Protein AF-A0A7W4E5S3-F1 (afdb_monomer_lite)

pLDDT: mean 80.12, std 14.37, range [38.47, 94.19]

Structure (mmCIF, N/CA/C/O backbone):
data_AF-A0A7W4E5S3-F1
#
_entry.id   AF-A0A7W4E5S3-F1
#
loop_
_atom_site.group_PDB
_atom_site.id
_atom_site.type_symbol
_atom_site.label_atom_id
_atom_site.label_alt_id
_atom_site.label_comp_id
_atom_site.label_asym_id
_atom_site.label_entity_id
_atom_site.label_seq_id
_atom_site.pdbx_PDB_ins_code
_atom_site.Cartn_x
_atom_site.Cartn_y
_atom_site.Cartn_z
_atom_site.occupancy
_atom_s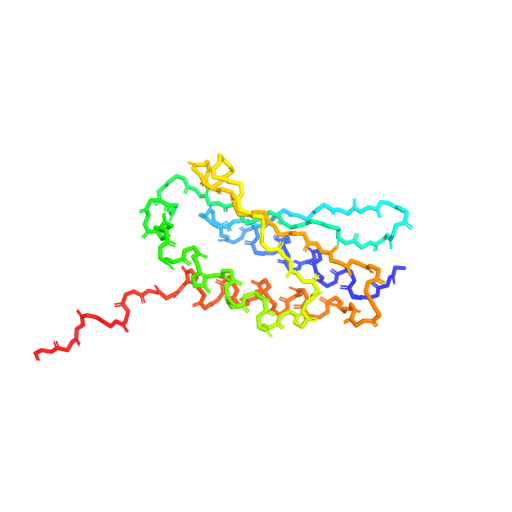ite.B_iso_or_equiv
_atom_site.auth_seq_id
_atom_site.auth_comp_id
_atom_site.auth_asym_id
_atom_site.auth_atom_id
_atom_site.pdbx_PDB_model_num
ATOM 1 N N . MET A 1 1 ? 9.462 -10.265 -19.661 1.00 44.00 1 MET A N 1
ATOM 2 C CA . MET A 1 1 ? 8.918 -9.823 -18.360 1.00 44.00 1 MET A CA 1
ATOM 3 C C . MET A 1 1 ? 10.089 -9.362 -17.515 1.00 44.00 1 MET A C 1
ATOM 5 O O . MET A 1 1 ? 11.075 -10.081 -17.459 1.00 44.00 1 MET A O 1
ATOM 9 N N . ILE A 1 2 ? 10.035 -8.150 -16.966 1.00 47.81 2 ILE A N 1
ATOM 10 C CA . ILE A 1 2 ? 11.090 -7.623 -16.090 1.00 47.81 2 ILE A CA 1
ATOM 11 C C . ILE A 1 2 ? 10.955 -8.375 -14.759 1.00 47.81 2 ILE A C 1
ATOM 13 O O . ILE A 1 2 ? 9.898 -8.299 -14.143 1.00 47.81 2 ILE A O 1
ATOM 17 N N . GLU A 1 3 ? 11.977 -9.116 -14.326 1.00 49.91 3 GLU A N 1
ATOM 18 C CA . GLU A 1 3 ? 11.934 -9.990 -13.132 1.00 49.91 3 GLU A CA 1
ATOM 19 C C . GLU A 1 3 ? 11.361 -9.310 -11.873 1.00 49.91 3 GLU A C 1
ATOM 21 O O . GLU A 1 3 ? 10.704 -9.955 -11.059 1.00 49.91 3 GLU A O 1
ATOM 26 N N . GLY A 1 4 ? 11.526 -7.988 -11.741 1.00 55.81 4 GLY A N 1
ATOM 27 C CA . GLY A 1 4 ? 11.006 -7.219 -10.610 1.00 55.81 4 GLY A CA 1
ATOM 28 C C . GLY A 1 4 ? 9.475 -7.108 -10.521 1.00 55.81 4 GLY A C 1
ATOM 29 O O . GLY A 1 4 ? 8.955 -7.081 -9.410 1.00 55.81 4 GLY A O 1
ATOM 30 N N . THR A 1 5 ? 8.733 -7.067 -11.637 1.00 57.62 5 THR A N 1
ATOM 31 C CA . THR A 1 5 ? 7.255 -6.986 -11.583 1.00 57.62 5 THR A CA 1
ATOM 32 C C . THR A 1 5 ? 6.609 -8.335 -11.285 1.00 57.62 5 THR A C 1
ATOM 34 O O . THR A 1 5 ? 5.571 -8.386 -10.630 1.00 57.62 5 THR A O 1
ATOM 37 N N . ALA A 1 6 ? 7.249 -9.438 -11.688 1.00 61.41 6 ALA A N 1
ATOM 38 C CA . ALA A 1 6 ? 6.808 -10.782 -11.318 1.00 61.41 6 ALA A CA 1
ATOM 39 C C . ALA A 1 6 ? 6.891 -11.003 -9.798 1.00 61.41 6 ALA A C 1
ATOM 41 O O . ALA A 1 6 ? 5.990 -11.600 -9.217 1.00 61.41 6 ALA A O 1
ATOM 42 N N . ASN A 1 7 ? 7.927 -10.469 -9.141 1.00 77.38 7 ASN A N 1
ATOM 43 C CA . ASN A 1 7 ? 8.083 -10.576 -7.690 1.00 77.38 7 ASN A CA 1
ATOM 44 C C . ASN A 1 7 ? 7.001 -9.786 -6.929 1.00 77.38 7 ASN A C 1
ATOM 46 O O . ASN A 1 7 ? 6.364 -10.322 -6.026 1.00 77.38 7 ASN A O 1
ATOM 50 N N . LEU A 1 8 ? 6.716 -8.549 -7.349 1.00 83.94 8 LEU A N 1
ATOM 51 C CA . LEU A 1 8 ? 5.702 -7.711 -6.703 1.00 83.94 8 LEU A CA 1
ATOM 52 C C . LEU A 1 8 ? 4.280 -8.287 -6.837 1.00 83.94 8 LEU A C 1
ATOM 54 O O . LEU A 1 8 ? 3.552 -8.374 -5.850 1.00 83.94 8 LEU A O 1
ATOM 58 N N . ASN A 1 9 ? 3.903 -8.740 -8.035 1.00 85.88 9 ASN A N 1
ATOM 59 C CA . ASN A 1 9 ? 2.601 -9.374 -8.257 1.00 85.88 9 ASN A CA 1
ATOM 60 C C . ASN A 1 9 ? 2.463 -10.688 -7.473 1.00 85.88 9 ASN A C 1
ATOM 62 O O . ASN A 1 9 ? 1.417 -10.942 -6.877 1.00 85.88 9 ASN A O 1
ATOM 66 N N . ASN A 1 10 ? 3.526 -11.499 -7.412 1.00 88.00 10 ASN A N 1
ATOM 67 C CA . ASN A 1 10 ? 3.538 -12.721 -6.607 1.00 88.00 10 ASN A CA 1
ATOM 68 C C . ASN A 1 10 ? 3.417 -12.426 -5.108 1.00 88.00 10 ASN A C 1
ATOM 70 O O . ASN A 1 10 ? 2.708 -13.146 -4.407 1.00 88.00 10 ASN A O 1
ATOM 74 N N . PHE A 1 11 ? 4.082 -11.380 -4.611 1.00 87.81 11 PHE A N 1
ATOM 75 C CA . PHE A 1 11 ? 3.945 -10.937 -3.226 1.00 87.81 11 PHE A CA 1
ATOM 76 C C . PHE A 1 11 ? 2.493 -10.582 -2.907 1.00 87.81 11 PHE A C 1
ATOM 78 O O . PHE A 1 11 ? 1.914 -11.165 -1.992 1.00 87.81 11 PHE A O 1
ATOM 85 N N . VAL A 1 12 ? 1.882 -9.698 -3.703 1.00 90.44 12 VAL A N 1
ATOM 86 C CA . VAL A 1 12 ? 0.495 -9.262 -3.486 1.00 90.44 12 VAL A CA 1
ATOM 87 C C . VAL A 1 12 ? -0.476 -10.434 -3.575 1.00 90.44 12 VAL A C 1
ATOM 89 O O . VAL A 1 12 ? -1.349 -10.567 -2.720 1.00 90.44 12 VAL A O 1
ATOM 92 N N . TYR A 1 13 ? -0.296 -11.330 -4.548 1.00 91.19 13 TYR A N 1
ATOM 93 C CA . TYR A 1 13 ? -1.105 -12.541 -4.662 1.00 91.19 13 TYR A CA 1
ATOM 94 C C . TYR A 1 13 ? -1.000 -13.418 -3.406 1.00 91.19 13 TYR A C 1
ATOM 96 O O . TYR A 1 13 ? -2.013 -13.754 -2.793 1.00 91.19 13 TYR A O 1
ATOM 104 N N . ASN A 1 14 ? 0.223 -13.744 -2.977 1.00 89.06 14 ASN A N 1
ATOM 105 C CA . ASN A 1 14 ? 0.455 -14.600 -1.815 1.00 89.06 14 ASN A CA 1
ATOM 106 C C . ASN A 1 14 ? -0.061 -13.972 -0.515 1.00 89.06 14 ASN A C 1
ATOM 108 O O . ASN A 1 14 ? -0.652 -14.677 0.305 1.00 89.06 14 ASN A O 1
ATOM 112 N N . TRP A 1 15 ? 0.136 -12.663 -0.337 1.00 89.50 15 TRP A N 1
ATOM 113 C CA . TRP A 1 15 ? -0.408 -11.905 0.785 1.00 89.50 15 TRP A CA 1
ATOM 114 C C . TRP A 1 15 ? -1.938 -11.985 0.792 1.00 89.50 15 TRP A C 1
ATOM 116 O O . TRP A 1 15 ? -2.553 -12.460 1.749 1.00 89.50 15 TRP A O 1
ATOM 126 N N . ASN A 1 16 ? -2.569 -11.623 -0.323 1.00 91.94 16 ASN A N 1
ATOM 127 C CA . ASN A 1 16 ? -4.020 -11.614 -0.438 1.00 91.94 16 ASN A CA 1
ATOM 128 C C . ASN A 1 16 ? -4.640 -13.010 -0.284 1.00 91.94 16 ASN A C 1
ATOM 130 O O . ASN A 1 16 ? -5.786 -13.107 0.139 1.00 91.94 16 ASN A O 1
ATOM 134 N N . CYS A 1 17 ? -3.937 -14.101 -0.585 1.00 89.31 17 CYS A N 1
ATOM 135 C CA . CYS A 1 17 ? -4.440 -15.447 -0.299 1.00 89.31 17 CYS A CA 1
ATOM 136 C C . CYS A 1 17 ? -4.423 -15.803 1.197 1.00 89.31 17 CYS A C 1
ATOM 138 O O . CYS A 1 17 ? -5.211 -16.644 1.621 1.00 89.31 17 CYS A O 1
ATOM 140 N N . ARG A 1 18 ? -3.531 -15.198 1.991 1.00 87.06 18 ARG A N 1
ATOM 141 C CA . ARG A 1 18 ? -3.310 -15.546 3.407 1.00 87.06 18 ARG A CA 1
ATOM 142 C C . ARG A 1 18 ? -4.015 -14.617 4.391 1.00 87.06 18 ARG A C 1
ATOM 144 O O . ARG A 1 18 ? -4.333 -15.047 5.494 1.00 87.06 18 ARG A O 1
ATOM 151 N N . HIS A 1 19 ? -4.275 -13.372 4.002 1.00 85.88 19 HIS A N 1
ATOM 152 C CA . HIS A 1 19 ? -4.790 -12.339 4.901 1.00 85.88 19 HIS A CA 1
ATOM 153 C C . HIS A 1 19 ? -6.146 -11.851 4.424 1.00 85.88 19 HIS A C 1
ATOM 155 O O . HIS A 1 19 ? -6.244 -11.380 3.301 1.00 85.88 19 HIS A O 1
ATOM 161 N N . ASN A 1 20 ? -7.195 -11.947 5.243 1.00 84.06 20 ASN A N 1
ATOM 162 C CA . ASN A 1 20 ? -8.548 -11.522 4.851 1.00 84.06 20 ASN A CA 1
ATOM 163 C C . ASN A 1 20 ? -8.871 -10.073 5.217 1.00 84.06 20 ASN A C 1
ATOM 165 O O . ASN A 1 20 ? -9.755 -9.485 4.604 1.00 84.06 20 ASN A O 1
ATOM 169 N N . GLU A 1 21 ? -8.138 -9.508 6.172 1.00 85.75 21 GLU A N 1
ATOM 170 C CA . GLU A 1 21 ? -8.460 -8.218 6.784 1.00 85.75 21 GLU A CA 1
ATOM 171 C C . GLU A 1 21 ? -7.716 -7.033 6.171 1.00 85.75 21 GLU A C 1
ATOM 173 O O . GLU A 1 21 ? -8.211 -5.911 6.252 1.00 85.75 21 GLU A O 1
ATOM 178 N N . LEU A 1 22 ? -6.566 -7.302 5.543 1.00 88.25 22 LEU A N 1
ATOM 179 C CA . LEU A 1 22 ? -5.705 -6.343 4.859 1.00 88.25 22 LEU A CA 1
ATOM 180 C C . LEU A 1 22 ? -5.327 -6.906 3.489 1.00 88.25 22 LEU A C 1
ATOM 182 O O . LEU A 1 22 ? -4.711 -7.972 3.406 1.00 88.25 22 LEU A O 1
ATOM 186 N N . LYS A 1 23 ? -5.678 -6.197 2.419 1.00 91.38 23 LYS A N 1
ATOM 187 C CA . LYS A 1 23 ? -5.387 -6.588 1.035 1.00 91.38 23 LYS A CA 1
ATOM 188 C C . LYS A 1 23 ? -4.667 -5.466 0.301 1.00 91.38 23 LYS A C 1
ATOM 190 O O . LYS A 1 23 ? -4.896 -4.290 0.578 1.00 91.38 23 LYS A O 1
ATOM 195 N N . PHE A 1 24 ? -3.875 -5.842 -0.694 1.00 93.81 24 PHE A N 1
ATOM 196 C CA . PHE A 1 24 ? -3.294 -4.904 -1.651 1.00 93.81 24 PHE A CA 1
ATOM 197 C C . PHE A 1 24 ? -3.932 -5.076 -3.027 1.00 93.81 24 PHE A C 1
ATOM 199 O O . PHE A 1 24 ? -4.156 -6.203 -3.471 1.00 93.81 24 PHE A O 1
ATOM 206 N N . ASP A 1 25 ? -4.195 -3.971 -3.713 1.00 93.44 25 ASP A N 1
ATOM 207 C CA . ASP A 1 25 ? -4.592 -3.957 -5.122 1.00 93.44 25 ASP A CA 1
ATOM 208 C C . ASP A 1 25 ? -3.576 -3.139 -5.922 1.00 93.44 25 ASP A C 1
ATOM 210 O O . ASP A 1 25 ? -3.275 -2.003 -5.560 1.00 93.44 25 ASP A O 1
ATOM 214 N N . LEU A 1 26 ? -3.025 -3.720 -6.987 1.00 92.38 26 LEU A N 1
ATOM 215 C CA . LEU A 1 26 ? -2.047 -3.065 -7.853 1.00 92.38 26 LEU A CA 1
ATOM 216 C C . LEU A 1 26 ? -2.723 -2.676 -9.159 1.00 92.38 26 LEU A C 1
ATOM 218 O O . LEU A 1 26 ? -3.235 -3.527 -9.886 1.00 92.38 26 LEU A O 1
ATOM 222 N N . ARG A 1 27 ? -2.674 -1.387 -9.493 1.00 90.88 27 ARG A N 1
ATOM 223 C CA . ARG A 1 27 ? -3.161 -0.887 -10.778 1.00 90.88 27 ARG A CA 1
ATOM 224 C C . ARG A 1 27 ? -1.982 -0.563 -11.674 1.00 90.88 27 ARG A C 1
ATOM 226 O O . ARG A 1 27 ? -1.299 0.448 -11.496 1.00 90.88 27 ARG A O 1
ATOM 233 N N . ASP A 1 28 ? -1.768 -1.430 -12.652 1.00 86.12 28 ASP A N 1
ATOM 234 C CA . ASP A 1 28 ? -0.744 -1.260 -13.674 1.00 86.12 28 ASP A CA 1
ATOM 235 C C . ASP A 1 28 ? -1.215 -0.325 -14.788 1.00 86.12 28 ASP A C 1
ATOM 237 O O . ASP A 1 28 ? -2.377 -0.328 -15.198 1.00 86.12 28 ASP A O 1
ATOM 241 N N . ASN A 1 29 ? -0.278 0.444 -15.341 1.00 83.12 29 ASN A N 1
ATOM 242 C CA . ASN A 1 29 ? -0.486 1.098 -16.627 1.00 83.12 29 ASN A CA 1
ATOM 243 C C . ASN A 1 29 ? 0.155 0.249 -17.729 1.00 83.12 29 ASN A C 1
ATOM 245 O O . ASN A 1 29 ? 1.373 0.061 -17.745 1.00 83.12 29 ASN A O 1
ATOM 249 N N . ALA A 1 30 ? -0.663 -0.225 -18.673 1.00 73.44 30 ALA A N 1
ATOM 250 C CA . ALA A 1 30 ? -0.235 -1.108 -19.759 1.00 73.44 30 ALA A CA 1
ATOM 251 C C . ALA A 1 30 ? 0.894 -0.524 -20.631 1.00 73.44 30 ALA A C 1
ATOM 253 O O . ALA A 1 30 ? 1.698 -1.283 -21.164 1.00 73.44 30 ALA A O 1
ATOM 254 N N . MET A 1 31 ? 0.993 0.805 -20.756 1.00 80.75 31 MET A N 1
ATOM 255 C CA . MET A 1 31 ? 2.072 1.455 -21.510 1.00 80.75 31 MET A CA 1
ATOM 256 C C . MET A 1 31 ? 3.384 1.554 -20.722 1.00 80.75 31 MET A C 1
ATOM 258 O O . MET A 1 31 ? 4.453 1.623 -21.321 1.00 80.75 31 MET A O 1
ATOM 262 N N . ILE A 1 32 ? 3.315 1.565 -19.389 1.00 78.38 32 ILE A N 1
ATOM 263 C CA . ILE A 1 32 ? 4.475 1.728 -18.496 1.00 78.38 32 ILE A CA 1
ATOM 264 C C . ILE A 1 32 ? 5.000 0.359 -18.027 1.00 78.38 32 ILE A C 1
ATOM 266 O O . ILE A 1 32 ? 6.182 0.214 -17.713 1.00 78.38 32 ILE A O 1
ATOM 270 N N . GLY A 1 33 ? 4.136 -0.663 -18.000 1.00 79.31 33 GLY A N 1
ATOM 271 C CA . GLY A 1 33 ? 4.476 -2.027 -17.583 1.00 79.31 33 GLY A CA 1
ATOM 272 C C . GLY A 1 33 ? 4.840 -2.138 -16.099 1.00 79.31 33 GLY A C 1
ATOM 273 O O . GLY A 1 33 ? 5.639 -3.002 -15.733 1.00 79.31 33 GLY A O 1
ATOM 274 N N . ARG A 1 34 ? 4.332 -1.213 -15.275 1.00 84.69 34 ARG A N 1
ATOM 275 C CA . ARG A 1 34 ? 4.606 -1.056 -13.837 1.00 84.69 34 ARG A CA 1
ATOM 276 C C . ARG A 1 34 ? 3.349 -0.531 -13.120 1.00 84.69 34 ARG A C 1
ATOM 278 O O . ARG A 1 34 ? 2.554 0.162 -13.774 1.00 84.69 34 ARG A O 1
ATOM 285 N N . PRO A 1 35 ? 3.205 -0.774 -11.804 1.00 88.69 35 PRO A N 1
ATOM 286 C CA . PRO A 1 35 ? 2.094 -0.246 -11.019 1.00 88.69 35 PRO A CA 1
ATOM 287 C C . PRO A 1 35 ? 2.187 1.270 -10.926 1.00 88.69 35 PRO A C 1
ATOM 289 O O . PRO A 1 35 ? 3.206 1.805 -10.496 1.00 88.69 35 PRO A O 1
ATOM 292 N N . VAL A 1 36 ? 1.120 1.960 -11.322 1.00 92.00 36 VAL A N 1
ATOM 293 C CA . VAL A 1 36 ? 0.973 3.417 -11.164 1.00 92.00 36 VAL A CA 1
ATOM 294 C C . VAL A 1 36 ? 0.226 3.784 -9.888 1.00 92.00 36 VAL A C 1
ATOM 296 O O . VAL A 1 36 ? 0.288 4.928 -9.438 1.00 92.00 36 VAL A O 1
ATOM 299 N N . GLN A 1 37 ? -0.471 2.816 -9.301 1.00 93.81 37 GLN A N 1
ATOM 300 C CA . GLN A 1 37 ? -1.242 2.983 -8.084 1.00 93.81 37 GLN A CA 1
ATOM 301 C C . GLN A 1 37 ? -1.294 1.674 -7.301 1.00 93.81 37 GLN A C 1
ATOM 303 O O . GLN A 1 37 ? -1.295 0.585 -7.880 1.00 93.81 37 GLN A O 1
ATOM 308 N N . ILE A 1 38 ? -1.354 1.821 -5.984 1.00 94.19 38 ILE A N 1
ATOM 309 C CA . ILE A 1 38 ? -1.538 0.747 -5.021 1.00 94.19 38 ILE A CA 1
ATOM 310 C C . ILE A 1 38 ? -2.687 1.162 -4.105 1.00 94.19 38 ILE A C 1
ATOM 312 O O . ILE A 1 38 ? -2.637 2.248 -3.530 1.00 94.19 38 ILE A O 1
ATOM 316 N N . ASP A 1 39 ? -3.693 0.308 -3.949 1.00 94.00 39 ASP A N 1
ATOM 317 C CA . ASP A 1 39 ? -4.699 0.482 -2.904 1.00 94.00 39 ASP A CA 1
ATOM 318 C C . ASP A 1 39 ? -4.361 -0.448 -1.737 1.00 94.00 39 ASP A C 1
ATOM 320 O O . ASP A 1 39 ? -4.201 -1.659 -1.922 1.00 94.00 39 ASP A O 1
ATOM 324 N N . VAL A 1 40 ? -4.300 0.106 -0.530 1.00 92.38 40 VAL A N 1
ATOM 325 C CA . VAL A 1 40 ? -4.283 -0.650 0.723 1.00 92.38 40 VAL A CA 1
ATOM 326 C C . VAL A 1 40 ? -5.716 -0.705 1.235 1.00 92.38 40 VAL A C 1
ATOM 328 O O . VAL A 1 40 ? -6.323 0.332 1.503 1.00 92.38 40 VAL A O 1
ATOM 331 N N . ARG A 1 41 ? -6.282 -1.910 1.308 1.00 91.94 41 ARG A N 1
ATOM 332 C CA . ARG A 1 41 ? -7.706 -2.126 1.579 1.00 91.94 41 ARG A CA 1
ATOM 333 C C . ARG A 1 41 ? -7.907 -2.886 2.875 1.00 91.94 41 ARG A C 1
ATOM 335 O O . ARG A 1 41 ? -7.356 -3.974 3.045 1.00 91.94 41 ARG A O 1
ATOM 342 N N . PHE A 1 42 ? -8.758 -2.341 3.730 1.00 88.38 42 PHE A N 1
ATOM 343 C CA . PHE A 1 42 ? -9.101 -2.914 5.022 1.00 88.38 42 PHE A CA 1
ATOM 344 C C . PHE A 1 42 ? -10.507 -3.502 4.990 1.00 88.38 42 PHE A C 1
ATOM 346 O O . PHE A 1 42 ? -11.405 -3.011 4.307 1.00 88.38 42 PHE A O 1
ATOM 353 N N . THR A 1 43 ? -10.720 -4.546 5.782 1.00 85.25 43 THR A N 1
ATOM 354 C CA . THR A 1 43 ? -12.082 -4.898 6.203 1.00 85.25 43 THR A CA 1
ATOM 355 C C . THR A 1 43 ? -12.643 -3.824 7.139 1.00 85.25 43 THR A C 1
ATOM 357 O O . THR A 1 43 ? -11.865 -3.161 7.827 1.00 85.25 43 THR A O 1
ATOM 360 N N . PRO A 1 44 ? -13.978 -3.670 7.235 1.00 82.19 44 PRO A N 1
ATOM 361 C CA . PRO A 1 44 ? -14.581 -2.670 8.117 1.00 82.19 44 PRO A CA 1
ATOM 362 C C . PRO A 1 44 ? -14.126 -2.781 9.578 1.00 82.19 44 PRO A C 1
ATOM 364 O O . PRO A 1 44 ? -13.864 -1.768 10.217 1.00 82.19 44 PRO A O 1
ATOM 367 N N . SER A 1 45 ? -13.985 -4.005 10.100 1.00 82.06 45 SER A N 1
ATOM 368 C CA . SER A 1 45 ? -13.494 -4.249 11.461 1.00 82.06 45 SER A CA 1
ATOM 369 C C . SER A 1 45 ? -12.066 -3.745 11.649 1.00 82.06 45 SER A C 1
ATOM 371 O O . SER A 1 45 ? -11.798 -3.000 12.587 1.00 82.06 45 SER A O 1
ATOM 373 N N . LYS A 1 46 ? -11.166 -4.103 10.728 1.00 80.31 46 LYS A N 1
ATOM 374 C CA . LYS A 1 46 ? -9.747 -3.748 10.811 1.00 80.31 46 LYS A CA 1
ATOM 375 C C . LYS A 1 46 ? -9.501 -2.258 10.573 1.00 80.31 46 LYS A C 1
ATOM 377 O O . LYS A 1 46 ? -8.607 -1.678 11.180 1.00 80.31 46 LYS A O 1
ATOM 382 N N . PHE A 1 47 ? -10.326 -1.631 9.736 1.00 82.19 47 PHE A N 1
ATOM 383 C CA . PHE A 1 47 ? -10.307 -0.188 9.524 1.00 82.19 47 PHE A CA 1
ATOM 384 C C . PHE A 1 47 ? -10.643 0.576 10.810 1.00 82.19 47 PHE A C 1
ATOM 386 O O . PHE A 1 47 ? -9.880 1.446 11.217 1.00 82.19 47 PHE A O 1
ATOM 393 N N . MET A 1 48 ? -11.733 0.205 11.491 1.00 79.56 48 MET A N 1
ATOM 394 C CA . MET A 1 48 ? -12.124 0.846 12.754 1.00 79.56 48 MET A CA 1
ATOM 395 C C . MET A 1 48 ? -11.086 0.665 13.872 1.00 79.56 48 MET A C 1
ATOM 397 O O . MET A 1 48 ? -11.010 1.501 14.765 1.00 79.56 48 MET A O 1
ATOM 401 N N . GLU A 1 49 ? -10.311 -0.421 13.841 1.00 77.31 49 GLU A N 1
ATOM 402 C CA . GLU A 1 49 ? -9.269 -0.712 14.832 1.00 77.31 49 GLU A CA 1
ATOM 403 C C . GLU A 1 49 ? -8.011 0.152 14.646 1.00 77.31 49 GLU A C 1
ATOM 405 O O . GLU A 1 49 ? -7.412 0.585 15.626 1.00 77.31 49 GLU A O 1
ATOM 410 N N . LEU A 1 50 ? -7.592 0.388 13.399 1.00 69.25 50 LEU A N 1
ATOM 411 C CA . LEU A 1 50 ? -6.247 0.897 13.099 1.00 69.25 50 LEU A CA 1
ATOM 412 C C . LEU A 1 50 ? -6.221 2.307 12.514 1.00 69.25 50 LEU A C 1
ATOM 414 O O . LEU A 1 50 ? -5.206 2.999 12.620 1.00 69.25 50 LEU A O 1
ATOM 418 N N . CYS A 1 51 ? -7.300 2.736 11.871 1.00 68.31 51 CYS A N 1
ATOM 419 C CA . CYS A 1 51 ? -7.307 3.951 11.073 1.00 68.31 51 CYS A CA 1
ATOM 420 C C . CYS A 1 51 ? -8.020 5.092 11.802 1.00 68.31 51 CYS A C 1
ATOM 422 O O . CYS A 1 51 ? -9.151 5.448 11.482 1.00 68.31 51 CYS A O 1
ATOM 424 N N . ASP A 1 52 ? -7.310 5.708 12.749 1.00 75.50 52 ASP A N 1
ATOM 425 C CA . ASP A 1 52 ? -7.590 7.079 13.176 1.00 75.50 52 ASP A CA 1
ATOM 426 C C . ASP A 1 52 ? -6.731 8.086 12.384 1.00 75.50 52 ASP A C 1
ATOM 428 O O . ASP A 1 52 ? -5.791 7.720 11.669 1.00 75.50 52 ASP A O 1
ATOM 432 N N . ALA A 1 53 ? -7.061 9.376 12.491 1.00 76.38 53 ALA A N 1
ATOM 433 C CA . ALA A 1 53 ? -6.355 10.436 11.770 1.00 76.38 53 ALA A CA 1
ATOM 434 C C . ALA A 1 53 ? -4.859 10.532 12.139 1.00 76.38 53 ALA A C 1
ATOM 436 O O . ALA A 1 53 ? -4.043 10.922 11.306 1.00 76.38 53 ALA A O 1
ATOM 437 N N . VAL A 1 54 ? -4.480 10.158 13.367 1.00 80.75 54 VAL A N 1
ATOM 438 C CA . VAL A 1 54 ? -3.089 10.219 13.843 1.00 80.75 54 VAL A CA 1
ATOM 439 C C . VAL A 1 54 ? -2.264 9.100 13.215 1.00 80.75 54 VAL A C 1
ATOM 441 O O . VAL A 1 54 ? -1.157 9.339 12.730 1.00 80.75 54 VAL A O 1
ATOM 444 N N . ASN A 1 55 ? -2.803 7.883 13.177 1.00 77.88 55 ASN A N 1
ATOM 445 C CA . ASN A 1 55 ? -2.180 6.746 12.512 1.00 77.88 55 ASN A CA 1
ATOM 446 C C . ASN A 1 55 ? -2.100 6.966 11.002 1.00 77.88 55 ASN A C 1
ATOM 448 O O . ASN A 1 55 ? -1.091 6.611 10.394 1.00 77.88 55 ASN A O 1
ATOM 452 N N . PHE A 1 56 ? -3.110 7.598 10.399 1.00 81.00 56 PHE A N 1
ATOM 453 C CA . PHE A 1 56 ? -3.058 7.963 8.988 1.00 81.00 56 PHE A CA 1
ATOM 454 C C . PHE A 1 56 ? -1.923 8.948 8.690 1.00 81.00 56 PHE A C 1
ATOM 456 O O . PHE A 1 56 ? -1.144 8.709 7.771 1.00 81.00 56 PHE A O 1
ATOM 463 N N . GLU A 1 57 ? -1.756 10.003 9.487 1.00 82.94 57 GLU A N 1
ATOM 464 C CA . GLU A 1 57 ? -0.665 10.957 9.259 1.00 82.94 57 GLU A CA 1
ATOM 465 C C . GLU A 1 57 ? 0.714 10.301 9.454 1.00 82.94 57 GLU A C 1
ATOM 467 O O . GLU A 1 57 ? 1.588 10.437 8.599 1.00 82.94 57 GLU A O 1
ATOM 472 N N . ARG A 1 58 ? 0.881 9.462 10.487 1.00 83.69 58 ARG A N 1
ATOM 473 C CA . ARG A 1 58 ? 2.107 8.660 10.682 1.00 83.69 58 ARG A CA 1
ATOM 474 C C . ARG A 1 58 ? 2.399 7.737 9.501 1.00 83.69 58 ARG A C 1
ATOM 476 O O . ARG A 1 58 ? 3.555 7.577 9.105 1.00 83.69 58 ARG A O 1
ATOM 483 N N . PHE A 1 59 ? 1.361 7.121 8.935 1.00 85.00 59 PHE A N 1
ATOM 484 C CA . PHE A 1 59 ? 1.482 6.304 7.733 1.00 85.00 59 PHE A CA 1
ATOM 485 C C . PHE A 1 59 ? 1.998 7.141 6.557 1.00 85.00 59 PHE A C 1
ATOM 487 O O . PHE A 1 59 ? 2.945 6.733 5.884 1.00 85.00 59 PHE A O 1
ATOM 494 N N . ARG A 1 60 ? 1.423 8.329 6.327 1.00 86.88 60 ARG A N 1
ATOM 495 C CA . ARG A 1 60 ? 1.848 9.243 5.254 1.00 86.88 60 ARG A CA 1
ATOM 496 C C . ARG A 1 60 ? 3.304 9.664 5.409 1.00 86.88 60 ARG A C 1
ATOM 498 O O . ARG A 1 60 ? 4.073 9.509 4.460 1.00 86.88 60 ARG A O 1
ATOM 505 N N . GLU A 1 61 ? 3.688 10.120 6.600 1.00 85.94 61 GLU A N 1
ATOM 506 C CA . GLU A 1 61 ? 5.061 10.529 6.916 1.00 85.94 61 GLU A CA 1
ATOM 507 C C . GLU A 1 61 ? 6.054 9.392 6.652 1.00 85.94 61 GLU A C 1
ATOM 509 O O . GLU A 1 61 ? 7.098 9.592 6.024 1.00 85.94 61 GLU A O 1
ATOM 514 N N . TYR A 1 62 ? 5.718 8.170 7.076 1.00 86.69 62 TYR A N 1
ATOM 515 C CA . TYR A 1 62 ? 6.578 7.015 6.850 1.00 86.69 62 TYR A CA 1
ATOM 516 C C . TYR A 1 62 ? 6.790 6.749 5.358 1.00 86.69 62 TYR A C 1
ATOM 518 O O . TYR A 1 62 ? 7.935 6.584 4.921 1.00 86.69 62 TYR A O 1
ATOM 526 N N . ILE A 1 63 ? 5.702 6.716 4.581 1.00 88.75 63 ILE A N 1
ATOM 527 C CA . ILE A 1 63 ? 5.756 6.486 3.135 1.00 88.75 63 ILE A CA 1
ATOM 528 C C . ILE A 1 63 ? 6.594 7.567 2.458 1.00 88.75 63 ILE A C 1
ATOM 530 O O . ILE A 1 63 ? 7.426 7.248 1.607 1.00 88.75 63 ILE A O 1
ATOM 534 N N . GLU A 1 64 ? 6.435 8.829 2.846 1.00 86.62 64 GLU A N 1
ATOM 535 C CA . GLU A 1 64 ? 7.210 9.925 2.273 1.00 86.62 64 GLU A CA 1
ATOM 536 C C . GLU A 1 64 ? 8.717 9.773 2.548 1.00 86.62 64 GLU A C 1
ATOM 538 O O . GLU A 1 64 ? 9.528 9.867 1.619 1.00 86.62 64 GLU A O 1
ATOM 543 N N . ILE A 1 65 ? 9.092 9.461 3.794 1.00 85.31 65 ILE A N 1
ATOM 544 C CA . ILE A 1 65 ? 10.492 9.299 4.214 1.00 85.31 65 ILE A CA 1
ATOM 545 C C . ILE A 1 65 ? 11.150 8.101 3.516 1.00 85.31 65 ILE A C 1
ATOM 547 O O . ILE A 1 65 ? 12.264 8.214 2.999 1.00 85.31 65 ILE A O 1
ATOM 551 N N . HIS A 1 66 ? 10.469 6.953 3.478 1.00 85.81 66 HIS A N 1
ATOM 552 C CA . HIS A 1 66 ? 11.076 5.681 3.071 1.00 85.81 66 HIS A CA 1
ATOM 553 C C . HIS A 1 66 ? 10.943 5.388 1.577 1.00 85.81 66 HIS A C 1
ATOM 555 O O . HIS A 1 66 ? 11.706 4.587 1.038 1.00 85.81 66 HIS A O 1
ATOM 561 N N . SER A 1 67 ? 10.020 6.050 0.877 1.00 87.25 67 SER A N 1
ATOM 562 C CA . SER A 1 67 ? 9.877 5.888 -0.573 1.00 87.25 67 SER A CA 1
ATOM 563 C C . SER A 1 67 ? 10.803 6.788 -1.386 1.00 87.25 67 SER A C 1
ATOM 565 O O . SER A 1 67 ? 10.752 6.755 -2.615 1.00 87.25 67 SER A O 1
ATOM 567 N N . HIS A 1 68 ? 11.616 7.638 -0.750 1.00 85.06 68 HIS A N 1
ATOM 568 C CA . HIS A 1 68 ? 12.459 8.613 -1.449 1.00 85.06 68 HIS A CA 1
ATOM 569 C C . HIS A 1 68 ? 11.685 9.419 -2.513 1.00 85.06 68 HIS A C 1
ATOM 571 O O . HIS A 1 68 ? 12.184 9.640 -3.620 1.00 85.06 68 HIS A O 1
ATOM 577 N N . ARG A 1 69 ? 10.456 9.846 -2.184 1.00 83.69 69 ARG A N 1
ATOM 578 C CA . ARG A 1 69 ? 9.546 10.580 -3.087 1.00 83.69 69 ARG A CA 1
ATOM 579 C C . ARG A 1 69 ? 9.118 9.792 -4.332 1.00 83.69 69 ARG A C 1
ATOM 581 O O . ARG A 1 69 ? 8.945 10.372 -5.403 1.00 83.69 69 ARG A O 1
ATOM 588 N N . THR A 1 70 ? 8.964 8.474 -4.216 1.00 88.81 70 THR A N 1
ATOM 589 C CA . THR A 1 70 ? 8.435 7.630 -5.306 1.00 88.81 70 THR A CA 1
ATOM 590 C C . THR A 1 70 ? 7.027 7.108 -5.039 1.00 88.81 70 THR A C 1
ATOM 592 O O . THR A 1 70 ? 6.359 6.679 -5.982 1.00 88.81 70 THR A O 1
ATOM 595 N N . LEU A 1 71 ? 6.558 7.183 -3.792 1.00 92.62 71 LEU A N 1
ATOM 596 C CA . LEU A 1 71 ? 5.211 6.807 -3.377 1.00 92.62 71 LEU A CA 1
ATOM 597 C C . LEU A 1 71 ? 4.568 7.979 -2.638 1.00 92.62 71 LEU A C 1
ATOM 599 O O . LEU A 1 71 ? 5.204 8.613 -1.800 1.00 92.62 71 LEU A O 1
ATOM 603 N N . PHE A 1 72 ? 3.307 8.250 -2.956 1.00 91.62 72 PHE A N 1
ATOM 604 C CA . PHE A 1 72 ? 2.556 9.381 -2.420 1.00 91.62 72 PHE A CA 1
ATOM 605 C C . PHE A 1 72 ? 1.193 8.901 -1.958 1.00 91.62 72 PHE A C 1
ATOM 607 O O . PHE A 1 72 ? 0.424 8.378 -2.761 1.00 91.62 72 PHE A O 1
ATOM 614 N N . VAL A 1 73 ? 0.899 9.068 -0.675 1.00 92.19 73 VAL A N 1
ATOM 615 C CA . VAL A 1 73 ? -0.408 8.718 -0.119 1.00 92.19 73 VAL A CA 1
ATOM 616 C C . VAL A 1 73 ? -1.400 9.830 -0.447 1.00 92.19 73 VAL A C 1
ATOM 618 O O . VAL A 1 73 ? -1.145 10.995 -0.132 1.00 92.19 73 VAL A O 1
ATOM 621 N N . THR A 1 74 ? -2.516 9.474 -1.076 1.00 89.69 74 THR A N 1
ATOM 622 C CA . THR A 1 74 ? -3.617 10.399 -1.356 1.00 89.69 74 THR A CA 1
ATOM 623 C C . THR A 1 74 ? -4.375 10.693 -0.057 1.00 89.69 74 THR A C 1
ATOM 625 O O . THR A 1 74 ? -4.698 9.773 0.690 1.00 89.69 74 THR A O 1
ATOM 628 N N . ASP A 1 75 ? -4.696 11.960 0.199 1.00 82.06 75 ASP A N 1
ATOM 629 C CA . ASP A 1 75 ? -5.502 12.435 1.334 1.00 82.06 75 ASP A CA 1
ATOM 630 C C . ASP A 1 75 ? -7.001 12.524 1.010 1.00 82.06 75 ASP A C 1
ATOM 632 O O . ASP A 1 75 ? -7.709 13.425 1.458 1.00 82.06 75 ASP A O 1
ATOM 636 N N . ASP A 1 76 ? -7.503 11.565 0.231 1.00 84.88 7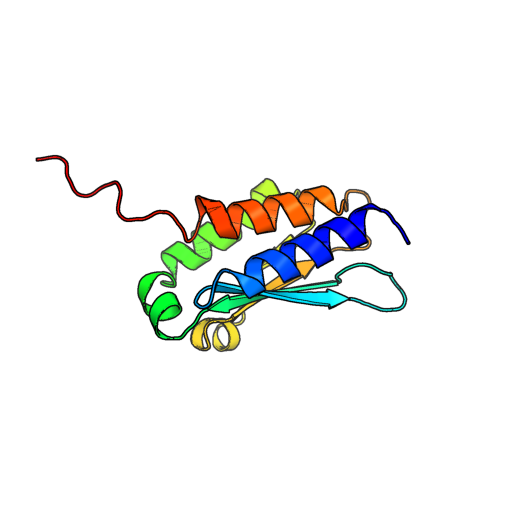6 ASP A N 1
ATOM 637 C CA . ASP A 1 76 ? -8.928 11.480 -0.071 1.00 84.88 76 ASP A CA 1
ATOM 638 C C . ASP A 1 76 ? -9.676 10.910 1.139 1.00 84.88 76 ASP A C 1
ATOM 640 O O . ASP A 1 76 ? -9.709 9.700 1.378 1.00 84.88 76 ASP A O 1
ATOM 644 N N . GLU A 1 77 ? -10.287 11.815 1.898 1.00 77.75 77 GLU A N 1
ATOM 645 C CA . GLU A 1 77 ? -11.056 11.512 3.104 1.00 77.75 77 GLU A CA 1
ATOM 646 C C . GLU A 1 77 ? -12.178 10.493 2.835 1.00 77.75 77 GLU A C 1
ATOM 648 O O . GLU A 1 77 ? -12.425 9.619 3.660 1.00 77.75 77 GLU A O 1
ATOM 653 N N . ARG A 1 78 ? -12.793 10.508 1.642 1.00 83.81 78 ARG A N 1
ATOM 654 C CA . ARG A 1 78 ? -13.850 9.545 1.290 1.00 83.81 78 ARG A CA 1
ATOM 655 C C . ARG A 1 78 ? -13.292 8.151 1.062 1.00 83.81 78 ARG A C 1
ATOM 657 O O . ARG A 1 78 ? -13.942 7.174 1.427 1.00 83.81 78 ARG A O 1
ATOM 664 N N . LEU A 1 79 ? -12.128 8.033 0.422 1.00 86.19 79 LEU A N 1
ATOM 665 C CA . LEU A 1 79 ? -11.463 6.735 0.291 1.00 86.19 79 LEU A CA 1
ATOM 666 C C . LEU A 1 79 ? -11.083 6.207 1.670 1.00 86.19 79 LEU A C 1
ATOM 668 O O . LEU A 1 79 ? -11.377 5.048 1.976 1.00 86.19 79 LEU A O 1
ATOM 672 N N . PHE A 1 80 ? -10.525 7.083 2.507 1.00 82.38 80 PHE A N 1
ATOM 673 C CA . PHE A 1 80 ? -10.149 6.746 3.867 1.00 82.38 80 PHE A CA 1
ATOM 674 C C . PHE A 1 80 ? -11.351 6.221 4.656 1.00 82.38 80 PHE A C 1
ATOM 676 O O . PHE A 1 80 ? -11.298 5.079 5.086 1.00 82.38 80 PHE A O 1
ATOM 683 N N . GLU A 1 81 ? -12.469 6.951 4.732 1.00 80.81 81 GLU A N 1
ATOM 684 C CA . GLU A 1 81 ? -13.713 6.529 5.408 1.00 80.81 81 GLU A CA 1
ATOM 685 C C . GLU A 1 81 ? -14.253 5.159 4.952 1.00 80.81 81 GLU A C 1
ATOM 687 O O . GLU A 1 81 ? -14.983 4.496 5.689 1.00 80.81 81 GLU A O 1
ATOM 692 N N . ASN A 1 82 ? -13.899 4.716 3.742 1.00 85.31 82 ASN A N 1
ATOM 693 C CA . ASN A 1 82 ? -14.300 3.426 3.181 1.00 85.31 82 ASN A CA 1
ATOM 694 C C . ASN A 1 82 ? -13.238 2.325 3.356 1.00 85.31 82 ASN A C 1
ATOM 696 O O . ASN A 1 82 ? -13.342 1.264 2.737 1.00 85.31 82 ASN A O 1
ATOM 700 N N . GLY A 1 83 ? -12.219 2.552 4.186 1.00 86.12 83 GLY A N 1
ATOM 701 C CA . GLY A 1 83 ? -11.148 1.592 4.429 1.00 86.12 83 GLY A CA 1
ATOM 702 C C . GLY A 1 83 ? -10.203 1.427 3.247 1.00 86.12 83 GLY A C 1
ATOM 703 O O . GLY A 1 83 ? -9.710 0.324 3.002 1.00 86.12 83 GLY A O 1
ATOM 704 N N . ILE A 1 84 ? -9.968 2.503 2.496 1.00 90.12 84 ILE A N 1
ATOM 705 C CA . ILE A 1 84 ? -9.070 2.511 1.345 1.00 90.12 84 ILE A CA 1
ATOM 706 C C . ILE A 1 84 ? -8.024 3.606 1.538 1.00 90.12 84 ILE A C 1
ATOM 708 O O . ILE A 1 84 ? -8.343 4.790 1.569 1.00 90.12 84 ILE A O 1
ATOM 712 N N . ILE A 1 85 ? -6.756 3.206 1.594 1.00 90.75 85 ILE A N 1
ATOM 713 C CA . ILE A 1 85 ? -5.631 4.134 1.486 1.00 90.75 85 ILE A CA 1
ATOM 714 C C . ILE A 1 85 ? -5.047 3.992 0.086 1.00 90.75 85 ILE A C 1
ATOM 716 O O . ILE A 1 85 ? -4.563 2.926 -0.298 1.00 90.75 85 ILE A O 1
ATOM 720 N N . GLU A 1 86 ? -5.103 5.070 -0.686 1.00 93.38 86 GLU A N 1
ATOM 721 C CA . GLU A 1 86 ? -4.563 5.103 -2.039 1.00 93.38 86 GLU A CA 1
ATOM 722 C C . GLU A 1 86 ? -3.121 5.621 -2.028 1.00 93.38 86 GLU A C 1
ATOM 724 O O . GLU A 1 86 ? -2.821 6.653 -1.431 1.00 93.38 86 GLU A O 1
ATOM 729 N N . ILE A 1 87 ? -2.228 4.916 -2.722 1.00 93.88 87 ILE A N 1
ATOM 730 C CA . ILE A 1 87 ? -0.829 5.300 -2.900 1.00 93.88 87 ILE A CA 1
ATOM 731 C C . ILE A 1 87 ? -0.549 5.451 -4.396 1.00 93.88 87 ILE A C 1
ATOM 733 O O . ILE A 1 87 ? -0.614 4.484 -5.161 1.00 93.88 87 ILE A O 1
ATOM 737 N N . LYS A 1 88 ? -0.204 6.662 -4.832 1.00 94.06 88 LYS A N 1
ATOM 738 C CA . LYS A 1 88 ? 0.269 6.939 -6.192 1.00 94.06 88 LYS A CA 1
ATOM 739 C C . LYS A 1 88 ? 1.752 6.631 -6.311 1.00 94.06 88 LYS A C 1
ATOM 741 O O . LYS A 1 88 ? 2.550 6.976 -5.443 1.00 94.06 88 LYS A O 1
ATOM 746 N N . VAL A 1 89 ? 2.122 6.022 -7.431 1.00 92.44 89 VAL A N 1
ATOM 747 C CA . VAL A 1 89 ? 3.494 5.615 -7.722 1.00 92.44 89 VAL A CA 1
ATOM 748 C C . VAL A 1 89 ? 4.064 6.532 -8.801 1.00 92.44 89 V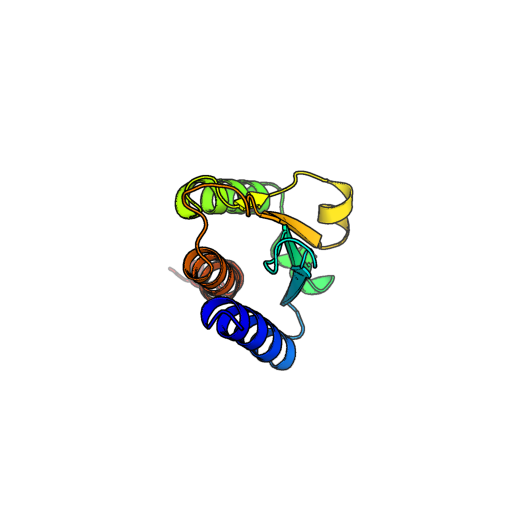AL A C 1
ATOM 750 O O . VAL A 1 89 ? 3.577 6.552 -9.935 1.00 92.44 89 VAL A O 1
ATOM 753 N N . ALA A 1 90 ? 5.134 7.266 -8.491 1.00 91.06 90 ALA A N 1
ATOM 754 C CA . ALA A 1 90 ? 5.867 8.060 -9.476 1.00 91.06 90 ALA A CA 1
ATOM 755 C C . ALA A 1 90 ? 6.747 7.156 -10.352 1.00 91.06 90 ALA A C 1
ATOM 757 O O . ALA A 1 90 ? 7.973 7.166 -10.291 1.00 91.06 90 ALA A O 1
ATOM 758 N N . THR A 1 91 ? 6.096 6.358 -11.196 1.00 84.50 91 THR A N 1
ATOM 759 C CA . THR A 1 91 ? 6.718 5.343 -12.064 1.00 84.50 91 THR A CA 1
ATOM 760 C C . THR A 1 91 ? 7.753 5.889 -13.046 1.00 84.50 91 THR A C 1
ATOM 762 O O . THR A 1 91 ? 8.613 5.135 -13.504 1.00 84.50 91 THR A O 1
ATOM 765 N N . LEU A 1 92 ? 7.672 7.183 -13.366 1.00 84.19 92 LEU A N 1
ATOM 766 C CA . LEU A 1 92 ? 8.597 7.890 -14.253 1.00 84.19 92 LEU A CA 1
ATOM 767 C C . LEU A 1 92 ? 9.747 8.582 -13.504 1.00 84.19 92 LEU A C 1
ATOM 769 O O . LEU A 1 92 ? 10.616 9.173 -14.143 1.00 84.19 92 LEU A O 1
ATOM 773 N N . ALA A 1 93 ? 9.767 8.530 -12.170 1.00 84.94 93 ALA A N 1
ATOM 774 C CA . ALA A 1 93 ? 10.873 9.070 -11.396 1.00 84.94 93 ALA A CA 1
ATOM 775 C C . ALA A 1 93 ? 12.156 8.274 -11.680 1.00 84.94 93 ALA A C 1
ATOM 777 O O . ALA A 1 93 ? 12.142 7.043 -11.764 1.00 84.94 93 ALA A O 1
ATOM 778 N N . SER A 1 94 ? 13.286 8.973 -11.808 1.00 83.50 94 SER A N 1
ATOM 779 C CA . SER A 1 94 ? 14.585 8.363 -12.133 1.00 83.50 94 SER A CA 1
ATOM 780 C C . SER A 1 94 ? 15.077 7.374 -11.071 1.00 83.50 94 SER A C 1
ATOM 782 O O . SER A 1 94 ? 15.902 6.513 -11.363 1.00 83.50 94 SER A O 1
ATOM 784 N N . ASN A 1 95 ? 14.557 7.483 -9.850 1.00 82.56 95 ASN A N 1
ATOM 785 C CA . ASN A 1 95 ? 14.866 6.638 -8.704 1.00 82.56 95 ASN A CA 1
ATOM 786 C C . ASN A 1 95 ? 13.807 5.555 -8.432 1.00 82.56 95 ASN A C 1
ATOM 788 O O . ASN A 1 95 ? 13.887 4.884 -7.404 1.00 82.56 95 ASN A O 1
ATOM 792 N N . TYR A 1 96 ? 12.827 5.363 -9.322 1.00 85.25 96 TYR A N 1
ATOM 793 C CA . TYR A 1 96 ? 11.840 4.300 -9.168 1.00 85.25 96 TYR A CA 1
ATOM 794 C C . TYR A 1 96 ? 12.500 2.919 -9.184 1.00 85.25 96 TYR A C 1
ATOM 796 O O . TYR A 1 96 ? 13.261 2.586 -10.100 1.00 85.25 96 TYR A O 1
ATOM 804 N N . ARG A 1 97 ? 12.126 2.069 -8.221 1.00 83.75 97 ARG A N 1
ATOM 805 C CA . ARG A 1 97 ? 12.527 0.664 -8.207 1.00 83.75 97 ARG A CA 1
ATOM 806 C C . ARG A 1 97 ? 11.417 -0.241 -7.668 1.00 83.75 97 ARG A C 1
ATOM 808 O O . ARG A 1 97 ? 10.799 0.064 -6.654 1.00 83.75 97 ARG A O 1
ATOM 815 N N . ASN A 1 98 ? 11.202 -1.387 -8.318 1.00 82.88 98 ASN A N 1
ATOM 816 C CA . ASN A 1 98 ? 10.193 -2.371 -7.893 1.00 82.88 98 ASN A CA 1
ATOM 817 C C . ASN A 1 98 ? 10.461 -2.93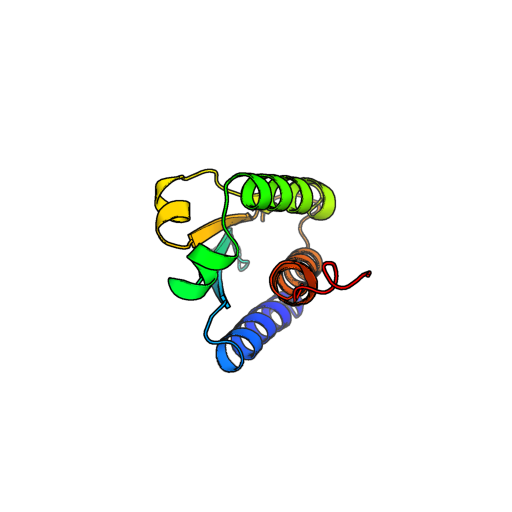2 -6.489 1.00 82.88 98 ASN A C 1
ATOM 819 O O . ASN A 1 98 ? 9.520 -3.204 -5.753 1.00 82.88 98 ASN A O 1
ATOM 823 N N . ASP A 1 99 ? 11.728 -3.098 -6.108 1.00 83.69 99 ASP A N 1
ATOM 824 C CA . ASP A 1 99 ? 12.107 -3.595 -4.783 1.00 83.69 99 ASP A CA 1
ATOM 825 C C . ASP A 1 99 ? 11.793 -2.591 -3.668 1.00 83.69 99 ASP A C 1
ATOM 827 O O . ASP A 1 99 ? 11.488 -2.999 -2.553 1.00 83.69 99 ASP A O 1
ATOM 831 N N . MET A 1 100 ? 11.788 -1.292 -3.975 1.00 86.62 100 MET A N 1
ATOM 832 C CA . MET A 1 100 ? 11.338 -0.261 -3.040 1.00 86.62 100 MET A CA 1
ATOM 833 C C . MET A 1 100 ? 9.833 -0.362 -2.789 1.00 86.62 100 MET A C 1
ATOM 835 O O . MET A 1 100 ? 9.397 -0.338 -1.642 1.00 86.62 100 MET A O 1
ATOM 839 N N . VAL A 1 101 ? 9.044 -0.537 -3.855 1.00 87.31 101 VAL A N 1
ATOM 840 C CA . VAL A 1 101 ? 7.595 -0.756 -3.740 1.00 87.31 101 VAL A CA 1
ATOM 841 C C . VAL A 1 101 ? 7.315 -2.024 -2.940 1.00 87.31 101 VAL A C 1
ATOM 843 O O . VAL A 1 101 ? 6.527 -1.991 -2.002 1.00 87.31 101 VAL A O 1
ATOM 846 N N . TYR A 1 102 ? 8.009 -3.117 -3.262 1.00 87.06 102 TYR A N 1
ATOM 847 C CA . TYR A 1 102 ? 7.937 -4.357 -2.495 1.00 87.06 102 TYR A CA 1
ATOM 848 C C . TYR A 1 102 ? 8.257 -4.127 -1.014 1.00 87.06 102 TYR A C 1
ATOM 850 O O . TYR A 1 102 ? 7.468 -4.522 -0.167 1.00 87.06 102 TYR A O 1
ATOM 858 N N . GLY A 1 103 ? 9.372 -3.460 -0.695 1.00 86.44 103 GLY A N 1
ATOM 859 C CA . GLY A 1 103 ? 9.796 -3.232 0.688 1.00 86.44 103 GLY A CA 1
ATOM 860 C C . GLY A 1 103 ? 8.802 -2.390 1.487 1.00 86.44 103 GLY A C 1
ATOM 861 O O . GLY A 1 103 ? 8.578 -2.657 2.664 1.00 86.44 103 GLY A O 1
ATOM 862 N N . ILE A 1 1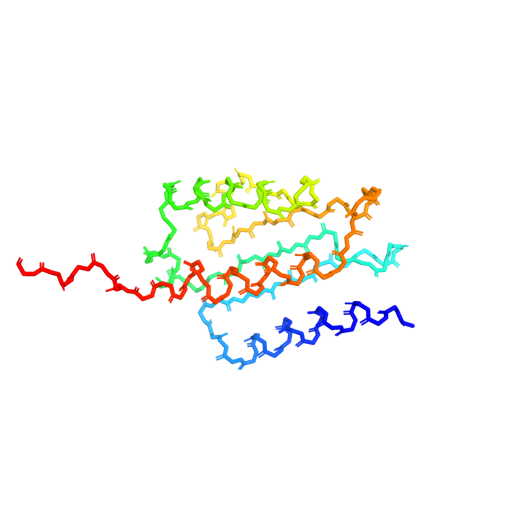04 ? 8.158 -1.416 0.840 1.00 88.19 104 ILE A N 1
ATOM 863 C CA . ILE A 1 104 ? 7.080 -0.633 1.449 1.00 88.19 104 ILE A CA 1
ATOM 864 C C . ILE A 1 104 ? 5.861 -1.521 1.719 1.00 88.19 104 ILE A C 1
ATOM 866 O O . ILE A 1 104 ? 5.347 -1.494 2.832 1.00 88.19 104 ILE A O 1
ATOM 870 N N . LEU A 1 105 ? 5.404 -2.325 0.751 1.00 88.50 105 LEU A N 1
ATOM 871 C CA . LEU A 1 105 ? 4.256 -3.214 0.971 1.00 88.50 105 LEU A CA 1
ATOM 872 C C . LEU A 1 105 ? 4.545 -4.261 2.049 1.00 88.50 105 LEU A C 1
ATOM 874 O O . LEU A 1 105 ? 3.708 -4.479 2.921 1.00 88.50 105 LEU A O 1
ATOM 878 N N . ASP A 1 106 ? 5.739 -4.851 2.027 1.00 85.19 106 ASP A N 1
ATOM 879 C CA . ASP A 1 106 ? 6.212 -5.778 3.050 1.00 85.19 106 ASP A CA 1
ATOM 880 C C . ASP A 1 106 ? 6.179 -5.116 4.433 1.00 85.19 106 ASP A C 1
ATOM 882 O O . ASP A 1 106 ? 5.588 -5.674 5.354 1.00 85.19 106 ASP A O 1
ATOM 886 N N . TRP A 1 107 ? 6.679 -3.884 4.575 1.00 84.75 107 TRP A N 1
ATOM 887 C CA . TRP A 1 107 ? 6.613 -3.129 5.831 1.00 84.75 107 TRP A CA 1
ATOM 888 C C . TRP A 1 107 ? 5.180 -2.815 6.279 1.00 84.75 107 TRP A C 1
ATOM 890 O O . TRP A 1 107 ? 4.843 -3.055 7.439 1.00 84.75 107 TRP A O 1
ATOM 900 N N . ILE A 1 108 ? 4.319 -2.326 5.378 1.00 83.25 108 ILE A N 1
ATOM 901 C CA . ILE A 1 108 ? 2.907 -2.041 5.688 1.00 83.25 108 ILE A CA 1
ATOM 902 C C . ILE A 1 108 ? 2.255 -3.295 6.279 1.00 83.25 108 ILE A C 1
ATOM 904 O O . ILE A 1 108 ? 1.549 -3.244 7.286 1.00 83.25 108 ILE A O 1
ATOM 908 N N . SER A 1 109 ? 2.541 -4.425 5.640 1.00 75.75 109 SER A N 1
ATOM 909 C CA . SER A 1 109 ? 1.941 -5.716 5.920 1.00 75.75 109 SER A CA 1
ATOM 910 C C . SER A 1 109 ? 2.506 -6.406 7.169 1.00 75.75 109 SER A C 1
ATOM 912 O O 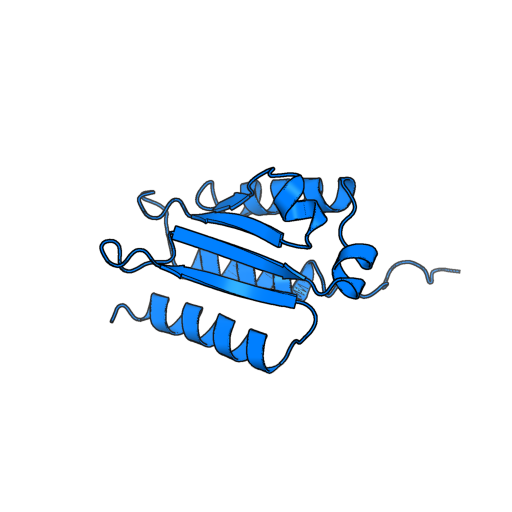. SER A 1 109 ? 1.760 -7.071 7.876 1.00 75.75 109 SER A O 1
ATOM 914 N N . SER A 1 110 ? 3.797 -6.225 7.469 1.00 71.94 110 SER A N 1
ATOM 915 C CA . SER A 1 110 ? 4.520 -6.953 8.526 1.00 71.94 110 SER A CA 1
ATOM 916 C C . SER A 1 110 ? 4.885 -6.117 9.750 1.00 71.94 110 SER A C 1
ATOM 918 O O . SER A 1 110 ? 5.255 -6.690 10.778 1.00 71.94 110 SER A O 1
ATOM 920 N N . LYS A 1 111 ? 4.780 -4.786 9.675 1.00 70.75 111 LYS A N 1
ATOM 921 C CA . LYS A 1 111 ? 5.181 -3.883 10.762 1.00 70.75 111 LYS A CA 1
ATOM 922 C C . LYS A 1 111 ? 4.201 -2.773 11.076 1.00 70.75 111 LYS A C 1
ATOM 924 O O . LYS A 1 111 ? 4.231 -2.304 12.198 1.00 70.75 111 LYS A O 1
ATOM 929 N N . PHE A 1 112 ? 3.378 -2.306 10.143 1.00 69.69 112 PHE A N 1
ATOM 930 C CA . PHE A 1 112 ? 2.483 -1.188 10.457 1.00 69.69 112 PHE A CA 1
ATOM 931 C C . PHE A 1 112 ? 1.133 -1.659 11.001 1.00 69.69 112 PHE A C 1
ATOM 933 O O . PHE A 1 112 ? 0.653 -1.137 12.000 1.00 69.69 112 PHE A O 1
ATOM 940 N N . PHE A 1 113 ? 0.546 -2.688 10.384 1.00 65.94 113 PHE A N 1
ATOM 941 C CA . PHE A 1 113 ? -0.777 -3.204 10.770 1.00 65.94 113 PHE A CA 1
ATOM 942 C C . PHE A 1 113 ? -0.749 -4.529 11.547 1.00 65.94 113 PHE A C 1
ATOM 944 O O . PHE A 1 113 ? -1.798 -5.049 11.926 1.00 65.94 113 PHE A O 1
ATOM 951 N N . THR A 1 114 ? 0.447 -5.063 11.786 1.00 60.69 114 THR A N 1
ATOM 952 C CA . THR A 1 114 ? 0.738 -6.255 12.603 1.00 60.69 114 THR A CA 1
ATOM 953 C C . THR A 1 114 ? 1.501 -5.915 13.879 1.00 60.69 114 THR A C 1
ATOM 955 O O . THR A 1 114 ? 1.973 -6.833 14.547 1.00 60.69 114 THR A O 1
ATOM 958 N N . ILE A 1 115 ? 1.610 -4.630 14.250 1.00 49.34 115 ILE A N 1
ATOM 959 C CA . ILE A 1 115 ? 1.824 -4.284 15.660 1.00 49.34 115 ILE A CA 1
ATOM 960 C C . ILE A 1 115 ? 0.539 -4.716 16.365 1.00 49.34 115 ILE A C 1
ATOM 962 O O . ILE A 1 115 ? -0.417 -3.960 16.518 1.00 49.34 115 ILE A O 1
ATOM 966 N N . GLU A 1 116 ? 0.502 -6.000 16.717 1.00 43.16 116 GLU A N 1
ATOM 967 C CA . GLU A 1 116 ? -0.223 -6.453 17.885 1.00 43.16 116 GLU A CA 1
ATOM 968 C C . GLU A 1 116 ? 0.123 -5.505 19.033 1.00 43.16 116 GLU A C 1
ATOM 970 O O . GLU A 1 116 ? 1.215 -4.942 19.081 1.00 43.16 116 GLU A O 1
ATOM 975 N N . HIS A 1 117 ? -0.829 -5.313 19.934 1.00 41.50 117 HIS A N 1
ATOM 976 C CA . HIS A 1 117 ? -0.722 -4.540 21.163 1.00 41.50 117 HIS A CA 1
ATOM 977 C C . HIS A 1 117 ? 0.417 -5.012 22.107 1.00 41.50 117 HIS A C 1
ATOM 979 O O . HIS A 1 117 ? 0.172 -5.371 23.256 1.00 41.50 117 HIS A O 1
ATOM 985 N N . GLU A 1 118 ? 1.672 -5.002 21.670 1.00 39.91 118 GLU A N 1
ATOM 986 C CA . GLU A 1 118 ? 2.873 -5.214 22.473 1.00 39.91 118 GLU A CA 1
ATOM 987 C C . GLU A 1 118 ? 3.398 -3.863 22.967 1.00 39.91 118 GLU A C 1
ATOM 989 O O . GLU A 1 118 ? 4.521 -3.492 22.673 1.00 39.91 118 GLU A O 1
ATOM 994 N N . GLU A 1 119 ? 2.568 -3.090 23.677 1.00 40.09 119 GLU A N 1
ATOM 995 C CA . GLU A 1 119 ? 3.030 -2.020 24.588 1.00 40.09 119 GLU A CA 1
ATOM 996 C C . GLU A 1 119 ? 1.875 -1.489 25.466 1.00 40.09 119 GLU A C 1
ATOM 998 O O . GLU A 1 119 ? 1.622 -0.297 25.587 1.00 40.09 119 GLU A O 1
ATOM 1003 N N . THR A 1 120 ? 1.108 -2.389 26.091 1.00 38.91 120 THR A N 1
ATOM 1004 C CA . THR A 1 120 ? 0.327 -2.079 27.315 1.00 38.91 120 THR A CA 1
ATOM 1005 C C . THR A 1 120 ? 0.230 -3.318 28.207 1.00 38.91 120 THR A C 1
ATOM 1007 O O . THR A 1 120 ? -0.840 -3.775 28.600 1.00 38.91 120 THR A O 1
ATOM 1010 N N . LYS A 1 121 ? 1.393 -3.888 28.520 1.00 40.72 121 LYS A N 1
ATOM 1011 C CA . LYS A 1 121 ? 1.615 -4.709 29.714 1.00 40.72 121 LYS A CA 1
ATOM 1012 C C . LYS A 1 121 ? 3.020 -4.431 30.232 1.00 40.72 121 LYS A C 1
ATOM 1014 O O . LYS A 1 121 ? 3.891 -5.286 30.156 1.00 40.72 121 LYS A O 1
ATOM 1019 N N . GLU A 1 122 ? 3.226 -3.229 30.742 1.00 38.47 122 GLU A N 1
ATOM 1020 C CA . GLU A 1 122 ? 4.162 -3.063 31.847 1.00 38.47 122 GLU A CA 1
ATOM 1021 C C . GLU A 1 122 ? 3.357 -2.550 33.039 1.00 38.47 122 GLU A C 1
ATOM 1023 O O . GLU A 1 122 ? 2.474 -1.701 32.893 1.00 38.47 122 GLU A O 1
ATOM 1028 N N . GLU A 1 123 ? 3.579 -3.246 34.149 1.00 38.62 123 GLU A N 1
ATOM 1029 C CA . GLU A 1 123 ? 2.863 -3.222 35.425 1.00 38.62 123 GLU A CA 1
ATOM 1030 C C . GLU A 1 123 ? 3.034 -1.911 36.203 1.00 38.62 123 GLU A C 1
ATOM 1032 O O . GLU A 1 123 ? 4.100 -1.265 36.085 1.00 38.62 123 GLU A O 1
#

Secondary structure (DSSP, 8-state):
--HHHHHHHHHHHHHHHH-SSEEEEEEEETTTTEEEEEEEEE-HHHHHHH--HHHHHHHHHHHHHHTTTSEEE---HHHHHTTEEEEEE-TTSTT--HHHHHHHHHHIIIIIS---STTS---

Foldseek 3Di:
DPVLQVVLVVVQVVLVVPDPAWHKDFDDDPVLRHGQKIKIAGDPVLLVVQDDPVLVVVLQVVCCVQLVPQKGWDPPVVCSVRRIIMIGGNSVDPPDDSVSVVVSVCCCSPPSSPPDPPPPPDD

Sequence (123 aa):
MIEGTANLNNFVYNWNCRHNELKFDLRDNAMIGRPVQIDVRFTPSKFMELCDAVNFERFREYIEIHSHRTLFVTDDERLFENGIIEIKVATLASNYRNDMVYGILDWISSKFFTIEHEETKEE

Radius of gyration: 14.84 Å; chains: 1; bounding box: 29×28×57 Å